Protein AF-A0A2D8MEY1-F1 (afdb_monomer)

Mean predicted aligned error: 9.47 Å

Secondary structure (DSSP, 8-state):
-HHHHHHHGGGTTT--SSSSEEEETTEEEEGGG----HHHHHHHHHHHHHHHHHHHHHHHHHSPP--------

Solvent-accessible surface area (backbone atoms only — not comparable to full-atom values): 4657 Å² total; per-residue (Å²): 112,65,70,58,53,64,60,51,53,80,46,62,95,70,60,27,88,88,55,64,58,30,74,68,78,95,44,79,41,48,44,86,67,63,80,80,40,73,67,52,52,50,50,51,50,52,50,54,52,47,52,50,53,50,49,54,52,48,53,59,68,69,46,73,76,84,71,84,88,78,86,86,133

Structure (mmCIF, N/CA/C/O backbone):
data_AF-A0A2D8MEY1-F1
#
_entry.id   AF-A0A2D8MEY1-F1
#
loop_
_atom_site.group_PDB
_atom_site.id
_atom_site.type_symbol
_atom_site.label_atom_id
_atom_site.label_alt_id
_atom_site.label_comp_id
_atom_site.label_asym_id
_atom_site.label_entity_id
_atom_site.label_seq_id
_atom_site.pdbx_PDB_ins_code
_atom_site.Cartn_x
_atom_site.Cartn_y
_atom_site.Cartn_z
_atom_site.occupancy
_atom_site.B_iso_or_equiv
_atom_site.auth_seq_id
_atom_site.auth_comp_id
_atom_site.auth_asym_id
_atom_site.auth_atom_id
_atom_site.pdbx_PDB_model_num
ATOM 1 N N . VAL A 1 1 ? -0.331 -3.381 22.080 1.00 61.91 1 VAL A N 1
ATOM 2 C CA . VAL A 1 1 ? -0.391 -4.152 20.809 1.00 61.91 1 VAL A CA 1
ATOM 3 C C . VAL A 1 1 ? -1.710 -3.871 20.102 1.00 61.91 1 VAL A C 1
ATOM 5 O O . VAL A 1 1 ? -1.705 -3.658 18.897 1.00 61.91 1 VAL A O 1
ATOM 8 N N . ASP A 1 2 ? -2.794 -3.738 20.862 1.00 70.62 2 ASP A N 1
ATOM 9 C CA . ASP A 1 2 ? -4.148 -3.490 20.351 1.00 70.62 2 ASP A CA 1
ATOM 10 C C . ASP A 1 2 ? -4.282 -2.207 19.512 1.00 70.62 2 ASP A C 1
ATOM 12 O O . ASP A 1 2 ? -4.794 -2.267 18.397 1.00 70.62 2 ASP A O 1
ATOM 16 N N . ASP A 1 3 ? -3.715 -1.078 19.953 1.00 73.06 3 ASP A N 1
ATOM 17 C CA . ASP A 1 3 ? -3.771 0.187 19.193 1.00 73.06 3 ASP A CA 1
ATOM 18 C C . ASP A 1 3 ? -3.120 0.093 17.804 1.00 73.06 3 ASP A C 1
ATOM 20 O O . ASP A 1 3 ? -3.566 0.718 16.839 1.00 73.06 3 ASP A O 1
ATOM 24 N N . PHE A 1 4 ? -2.063 -0.717 17.686 1.00 74.19 4 PHE A N 1
ATOM 25 C CA . PHE A 1 4 ? -1.383 -0.950 16.414 1.00 74.19 4 PHE A CA 1
ATOM 26 C C . PHE A 1 4 ? -2.263 -1.769 15.466 1.00 74.19 4 PHE A C 1
ATOM 28 O O . PHE A 1 4 ? -2.398 -1.422 14.293 1.00 74.19 4 PHE A O 1
ATOM 35 N N . GLN A 1 5 ? -2.913 -2.811 15.986 1.00 80.00 5 GLN A N 1
ATOM 36 C CA . GLN A 1 5 ? -3.844 -3.632 15.219 1.00 80.00 5 GLN A CA 1
ATOM 37 C C . GLN A 1 5 ? -5.028 -2.801 14.706 1.00 80.00 5 GLN A C 1
ATOM 39 O O . GLN A 1 5 ? -5.338 -2.869 13.518 1.00 80.00 5 GLN A O 1
ATOM 44 N N . VAL A 1 6 ? -5.615 -1.952 15.557 1.00 80.88 6 VAL A N 1
ATOM 45 C CA . VAL A 1 6 ? -6.704 -1.020 15.193 1.00 80.88 6 VAL A CA 1
ATOM 46 C C . VAL A 1 6 ? -6.259 -0.019 14.119 1.00 80.88 6 VAL A C 1
ATOM 48 O O . VAL A 1 6 ? -7.022 0.333 13.217 1.00 80.88 6 VAL A O 1
ATOM 51 N N . GLY A 1 7 ? -5.006 0.439 14.173 1.00 78.44 7 GLY A N 1
ATOM 52 C CA . GLY A 1 7 ? -4.419 1.291 13.136 1.00 78.44 7 GLY A CA 1
ATOM 53 C C . GLY A 1 7 ? -4.280 0.591 11.779 1.00 78.44 7 GLY A C 1
ATOM 54 O O . GLY A 1 7 ? -4.454 1.226 10.739 1.00 78.44 7 GLY A O 1
ATOM 55 N N . MET A 1 8 ? -4.012 -0.715 11.777 1.00 84.12 8 MET A N 1
ATOM 56 C CA . 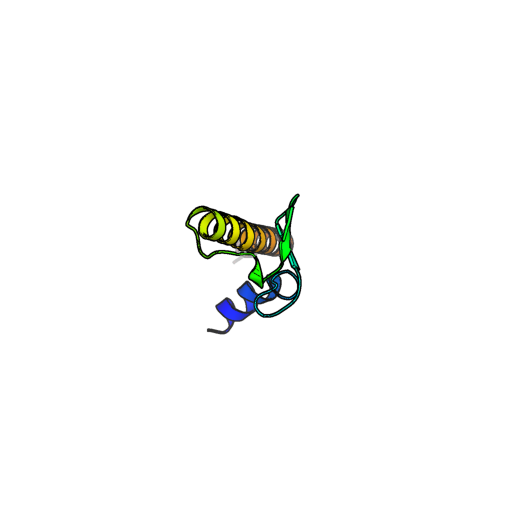MET A 1 8 ? -3.827 -1.508 10.558 1.00 84.12 8 MET A CA 1
ATOM 57 C C . MET A 1 8 ? -5.128 -2.002 9.926 1.00 84.12 8 MET A C 1
ATOM 59 O O . MET A 1 8 ? -5.104 -2.422 8.770 1.00 84.12 8 MET A O 1
ATOM 63 N N . GLU A 1 9 ? -6.268 -1.940 10.617 1.00 85.25 9 GLU A N 1
ATOM 64 C CA . GLU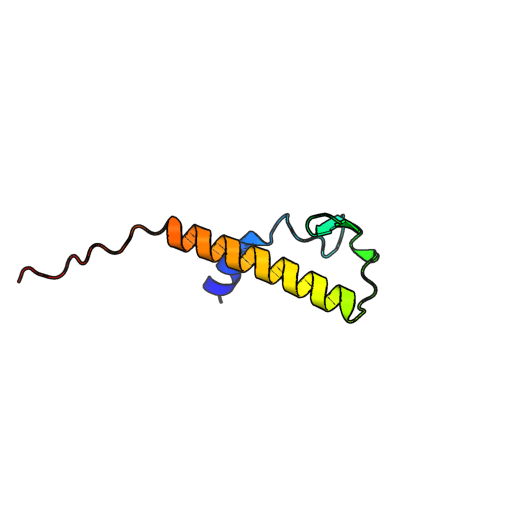 A 1 9 ? -7.537 -2.425 10.056 1.00 85.25 9 GLU A CA 1
ATOM 65 C C . GLU A 1 9 ? -7.951 -1.702 8.774 1.00 85.25 9 GLU A 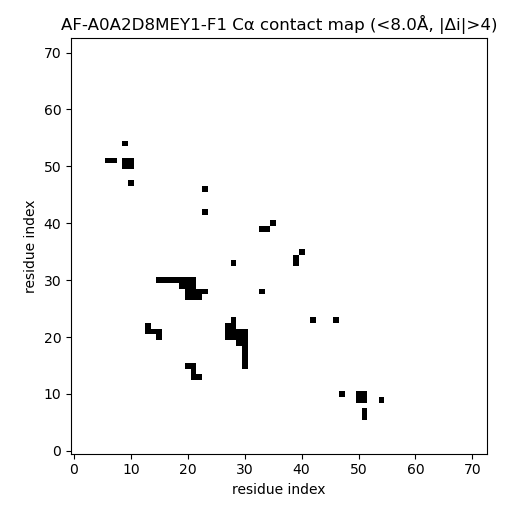C 1
ATOM 67 O O . GLU A 1 9 ? -8.569 -2.314 7.909 1.00 85.25 9 GLU A O 1
ATOM 72 N N . CYS A 1 10 ? -7.537 -0.446 8.588 1.00 84.56 10 CYS A N 1
ATOM 73 C CA . CYS A 1 10 ? -7.808 0.314 7.365 1.00 84.56 10 CYS A CA 1
ATOM 74 C C . CYS A 1 10 ? -7.119 -0.249 6.104 1.00 84.56 10 CYS A C 1
ATOM 76 O O . CYS A 1 10 ? -7.419 0.200 4.994 1.00 84.56 10 CYS A O 1
ATOM 78 N N . LEU A 1 11 ? -6.194 -1.203 6.273 1.00 85.00 11 LEU A N 1
ATOM 79 C CA . LEU A 1 11 ? -5.511 -1.927 5.200 1.00 85.00 11 LEU A CA 1
ATOM 80 C C . L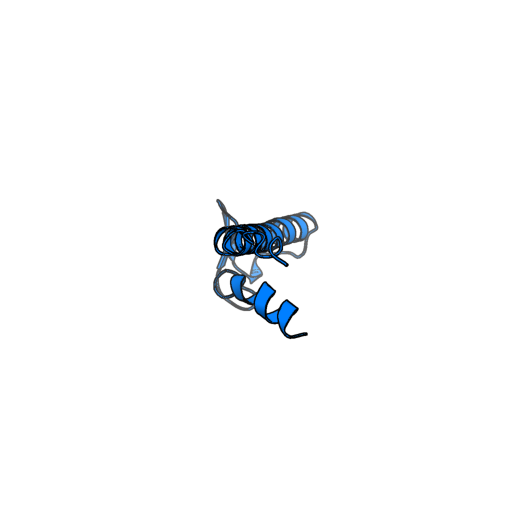EU A 1 11 ? -6.264 -3.193 4.763 1.00 85.00 11 LEU A C 1
ATOM 82 O O . LEU A 1 11 ? -5.940 -3.746 3.706 1.00 85.00 11 LEU A O 1
ATOM 86 N N . LYS A 1 12 ? -7.247 -3.663 5.548 1.00 82.38 12 LYS A N 1
ATOM 87 C CA . LYS A 1 12 ? -8.132 -4.762 5.133 1.00 82.38 12 LYS A CA 1
ATOM 88 C C . LYS A 1 12 ? -8.862 -4.345 3.852 1.00 82.38 12 LYS A C 1
ATOM 90 O O . LYS A 1 12 ? -9.173 -3.171 3.666 1.00 82.38 12 LYS A O 1
ATOM 95 N N . ASP A 1 13 ? -9.021 -5.294 2.936 1.00 82.12 13 ASP A N 1
ATOM 96 C CA . ASP A 1 13 ? -9.646 -5.128 1.611 1.00 82.12 13 ASP A CA 1
ATOM 97 C C . ASP A 1 13 ? -8.924 -4.194 0.620 1.00 82.12 13 ASP A C 1
ATOM 99 O O . ASP A 1 13 ? -9.300 -4.125 -0.545 1.00 82.12 13 ASP A O 1
ATOM 103 N N . LYS A 1 14 ? -7.846 -3.519 1.038 1.00 82.81 14 LYS A N 1
ATOM 104 C CA . LYS A 1 14 ? -6.996 -2.678 0.171 1.00 82.81 14 LYS A CA 1
ATOM 105 C C . LYS A 1 14 ? -5.651 -3.315 -0.154 1.00 82.81 14 LYS A C 1
ATOM 107 O O . LYS A 1 14 ? -4.825 -2.723 -0.839 1.00 82.81 14 LYS A O 1
ATOM 112 N N . THR A 1 15 ? -5.386 -4.494 0.400 1.00 84.94 15 THR A N 1
ATOM 113 C CA . THR A 1 15 ? -4.092 -5.161 0.286 1.00 84.94 15 THR A CA 1
ATOM 114 C C . THR A 1 15 ? -4.267 -6.602 -0.176 1.00 84.94 15 THR A C 1
ATOM 116 O O . THR A 1 15 ? -4.989 -7.387 0.432 1.00 84.94 15 THR A O 1
ATOM 119 N N . ALA A 1 16 ? -3.589 -6.955 -1.267 1.00 84.38 16 ALA A N 1
ATOM 120 C CA . ALA A 1 16 ? -3.650 -8.267 -1.905 1.00 84.38 16 ALA A CA 1
ATOM 121 C C . ALA A 1 16 ? -2.360 -9.056 -1.610 1.00 84.38 16 ALA A C 1
ATOM 123 O O . ALA A 1 16 ? -1.509 -9.243 -2.477 1.00 84.38 16 ALA A O 1
ATOM 124 N N . TRP A 1 17 ? -2.162 -9.470 -0.352 1.00 82.06 17 TRP A N 1
ATOM 125 C CA . TRP A 1 17 ? -0.913 -10.115 0.094 1.00 82.06 17 TRP A CA 1
ATOM 126 C C . TRP A 1 17 ? -0.717 -11.539 -0.432 1.00 82.06 17 TRP A C 1
ATOM 128 O O . TRP A 1 17 ? 0.411 -11.957 -0.673 1.00 82.06 17 TRP A O 1
ATOM 138 N N . THR A 1 18 ? -1.807 -12.292 -0.575 1.00 80.44 18 THR A N 1
ATOM 139 C CA . THR A 1 18 ? -1.775 -13.731 -0.892 1.00 80.44 18 THR A CA 1
ATOM 140 C C . THR A 1 18 ? -2.592 -14.095 -2.127 1.00 80.44 18 THR A C 1
ATOM 142 O O . THR A 1 18 ? -2.431 -15.179 -2.681 1.00 80.44 18 THR A O 1
ATOM 145 N N . SER A 1 19 ? -3.493 -13.213 -2.558 1.00 82.19 19 SER A N 1
ATOM 146 C CA . SER A 1 19 ? -4.339 -13.402 -3.732 1.00 82.19 19 SER A CA 1
ATOM 147 C C . SER A 1 19 ? -4.936 -12.067 -4.178 1.00 82.19 19 SER A C 1
ATOM 149 O O . SER A 1 19 ? -4.972 -11.118 -3.398 1.00 82.19 19 SER A O 1
ATOM 151 N N . GLY A 1 20 ? -5.402 -12.010 -5.427 1.00 86.69 20 GLY A N 1
ATOM 152 C CA . GLY A 1 20 ? -6.037 -10.824 -6.001 1.00 86.69 20 GLY A CA 1
ATOM 153 C C . GLY A 1 20 ? -5.070 -9.858 -6.681 1.00 86.69 20 GLY A C 1
ATOM 154 O O . GLY A 1 20 ? -3.932 -10.200 -7.019 1.00 86.69 20 GLY A O 1
ATOM 155 N N . ASP A 1 21 ? -5.554 -8.645 -6.896 1.00 87.50 21 ASP A N 1
ATOM 156 C CA . ASP A 1 21 ? -4.828 -7.592 -7.583 1.00 87.50 21 ASP A CA 1
ATOM 157 C C . ASP A 1 21 ? -4.764 -6.353 -6.673 1.00 87.50 21 ASP A C 1
ATOM 159 O O . ASP A 1 21 ? -5.683 -6.058 -5.913 1.00 87.50 21 ASP A O 1
ATOM 163 N N . TRP A 1 22 ? -3.629 -5.666 -6.700 1.00 86.94 22 TRP A N 1
ATOM 164 C CA . TRP A 1 22 ? -3.375 -4.404 -6.026 1.00 86.94 22 TRP A CA 1
ATOM 165 C C . TRP A 1 22 ? -3.842 -3.250 -6.901 1.00 86.94 22 TRP A C 1
ATOM 167 O O . TRP A 1 22 ? -3.371 -3.106 -8.028 1.00 86.94 22 TRP A O 1
ATOM 177 N N . GLU A 1 23 ? -4.686 -2.386 -6.351 1.00 86.06 23 GLU A N 1
ATOM 178 C CA . GLU A 1 23 ? -5.083 -1.121 -6.970 1.00 86.06 23 GLU A CA 1
ATOM 179 C C . GLU A 1 23 ? -4.191 0.009 -6.438 1.00 86.06 23 GLU A C 1
ATOM 181 O O . GLU A 1 23 ? -4.456 0.620 -5.400 1.00 86.06 23 GLU A O 1
ATOM 186 N N . LEU A 1 24 ? -3.083 0.269 -7.131 1.00 83.31 24 LEU A N 1
ATOM 187 C CA . LEU A 1 24 ? -2.044 1.230 -6.750 1.00 83.31 24 LEU A CA 1
ATOM 188 C C . LEU A 1 24 ? -2.321 2.603 -7.383 1.00 83.31 24 LEU A C 1
ATOM 190 O O . LEU A 1 24 ? -1.462 3.183 -8.047 1.00 83.31 24 LEU A O 1
ATOM 194 N N . GLY A 1 25 ? -3.533 3.123 -7.187 1.00 76.56 25 GLY A N 1
ATOM 195 C CA . GLY A 1 25 ? -3.994 4.346 -7.848 1.00 76.56 25 GLY A CA 1
ATOM 196 C C . GLY A 1 25 ? -4.339 4.078 -9.311 1.00 76.56 25 GLY A C 1
ATOM 197 O O . GLY A 1 25 ? -5.334 3.416 -9.582 1.00 76.56 25 GLY A O 1
ATOM 198 N N . ASP A 1 26 ? -3.512 4.565 -10.236 1.00 79.81 26 ASP A N 1
ATOM 199 C CA . ASP A 1 26 ? -3.752 4.431 -11.682 1.00 79.81 26 ASP A CA 1
ATOM 200 C C . ASP A 1 26 ? -3.291 3.079 -12.259 1.00 79.81 26 ASP A C 1
ATOM 202 O O . ASP A 1 26 ? -3.572 2.762 -13.414 1.00 79.81 26 ASP A O 1
ATOM 206 N N . GLU A 1 27 ? -2.576 2.266 -11.474 1.00 82.88 27 GLU A N 1
ATOM 207 C CA . GLU A 1 27 ? -2.095 0.950 -11.896 1.00 82.88 27 GLU A CA 1
ATOM 208 C C . GLU A 1 27 ? -2.786 -0.172 -11.117 1.00 82.88 27 GLU A C 1
ATOM 210 O O . GLU A 1 27 ? -2.782 -0.183 -9.886 1.00 82.88 27 GLU A O 1
ATOM 215 N N . VAL A 1 28 ? -3.298 -1.173 -11.838 1.00 85.81 28 VAL A N 1
ATOM 216 C CA . VAL A 1 28 ? -3.741 -2.445 -11.254 1.00 85.81 28 VAL A CA 1
ATOM 217 C C . VAL A 1 28 ? -2.654 -3.490 -11.480 1.00 85.81 28 VAL A C 1
ATOM 219 O O . VAL A 1 28 ? -2.258 -3.752 -12.618 1.00 85.81 28 VAL A O 1
ATOM 222 N N . ARG A 1 29 ? -2.145 -4.090 -10.402 1.00 85.06 29 ARG A N 1
ATOM 223 C CA . ARG A 1 29 ? -1.063 -5.082 -10.456 1.00 85.06 29 ARG A CA 1
ATOM 224 C C . ARG A 1 29 ? -1.415 -6.348 -9.708 1.00 85.06 29 ARG A C 1
ATOM 226 O O . ARG A 1 29 ? -1.774 -6.304 -8.543 1.00 85.06 29 ARG A O 1
ATOM 233 N N . ARG A 1 30 ? -1.204 -7.508 -10.319 1.00 85.75 30 ARG A N 1
ATOM 234 C CA . ARG A 1 30 ? -1.439 -8.792 -9.648 1.00 85.75 30 ARG A CA 1
ATOM 235 C C . ARG A 1 30 ? -0.498 -8.992 -8.464 1.00 85.75 30 ARG A C 1
ATOM 237 O O . ARG A 1 30 ? 0.676 -8.633 -8.566 1.00 85.75 30 ARG A O 1
ATOM 244 N N . TRP A 1 31 ? -0.963 -9.626 -7.387 1.00 83.25 31 TRP A N 1
ATOM 245 C CA . TRP A 1 31 ? -0.156 -9.866 -6.177 1.00 83.25 31 TRP A CA 1
ATOM 246 C C . TRP A 1 31 ? 1.218 -10.502 -6.467 1.00 83.25 31 TRP A C 1
ATOM 248 O O . TRP A 1 31 ? 2.226 -10.076 -5.915 1.00 83.25 31 TRP A O 1
ATOM 258 N N . ASN A 1 32 ? 1.275 -11.454 -7.406 1.00 83.88 32 ASN A N 1
ATOM 259 C CA . ASN A 1 32 ? 2.500 -12.165 -7.796 1.00 83.88 32 ASN A CA 1
ATOM 260 C C . ASN A 1 32 ? 3.335 -11.440 -8.873 1.00 83.88 32 ASN A C 1
ATOM 262 O O . ASN A 1 32 ? 4.345 -11.954 -9.344 1.00 83.88 32 ASN A O 1
ATOM 266 N N . SER A 1 33 ? 2.897 -10.267 -9.333 1.00 83.00 33 SER A N 1
ATOM 267 C CA . SER A 1 33 ? 3.645 -9.491 -10.331 1.00 83.00 33 SER A CA 1
ATOM 268 C C . SER A 1 33 ? 4.726 -8.603 -9.709 1.00 83.00 33 SER A C 1
ATOM 270 O O . SER A 1 33 ? 5.626 -8.170 -10.425 1.00 83.00 33 SER A O 1
ATOM 272 N N . LEU A 1 34 ? 4.676 -8.361 -8.391 1.00 80.62 34 LEU A N 1
AT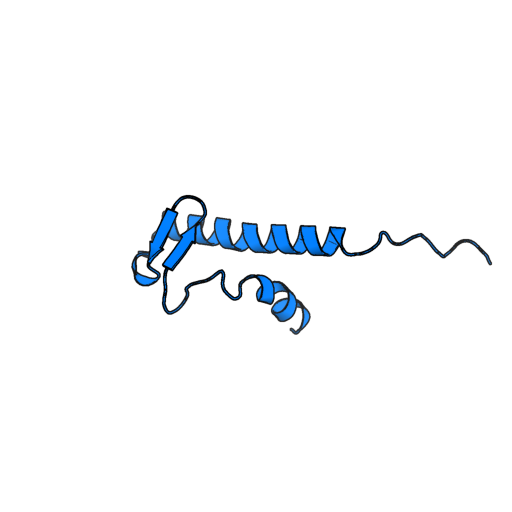OM 273 C CA . LEU A 1 34 ? 5.674 -7.579 -7.660 1.00 80.62 34 LEU A CA 1
ATOM 274 C C . LEU A 1 34 ? 6.985 -8.373 -7.583 1.00 80.62 34 LEU A C 1
ATOM 276 O O . LEU A 1 34 ? 7.061 -9.410 -6.931 1.00 80.62 34 LEU A O 1
ATOM 280 N N . GLN A 1 35 ? 8.030 -7.886 -8.252 1.00 81.69 35 GLN A N 1
ATOM 281 C CA . GLN A 1 35 ? 9.304 -8.604 -8.416 1.00 81.69 35 GLN A CA 1
ATOM 282 C C . GLN A 1 35 ? 10.281 -8.369 -7.249 1.00 81.69 35 GLN A C 1
ATOM 284 O O . GLN A 1 35 ? 11.465 -8.672 -7.360 1.00 81.69 35 GLN A O 1
ATOM 289 N N . ASN A 1 36 ? 9.821 -7.781 -6.137 1.00 78.50 36 ASN A N 1
ATOM 290 C CA . ASN A 1 36 ? 10.657 -7.349 -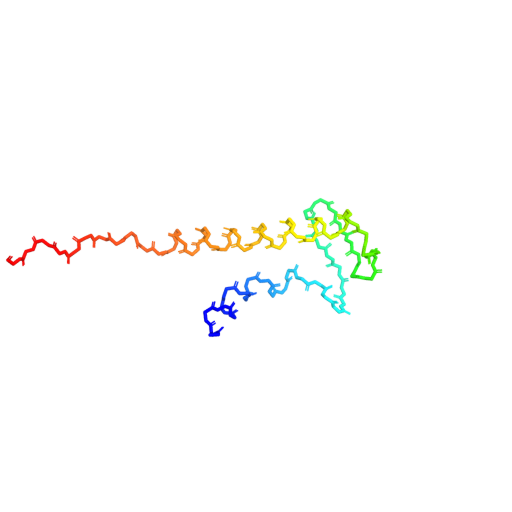5.007 1.00 78.50 36 ASN A CA 1
ATOM 291 C C . ASN A 1 36 ? 11.824 -6.421 -5.402 1.00 78.50 36 ASN A C 1
ATOM 293 O O . ASN A 1 36 ? 12.845 -6.355 -4.718 1.00 78.50 36 ASN A O 1
ATOM 297 N N . VAL A 1 37 ? 11.681 -5.666 -6.493 1.00 88.50 37 VAL A N 1
ATOM 298 C CA . VAL A 1 37 ? 12.667 -4.653 -6.889 1.00 88.50 37 VAL A CA 1
ATOM 299 C C . VAL A 1 37 ? 12.487 -3.373 -6.071 1.00 8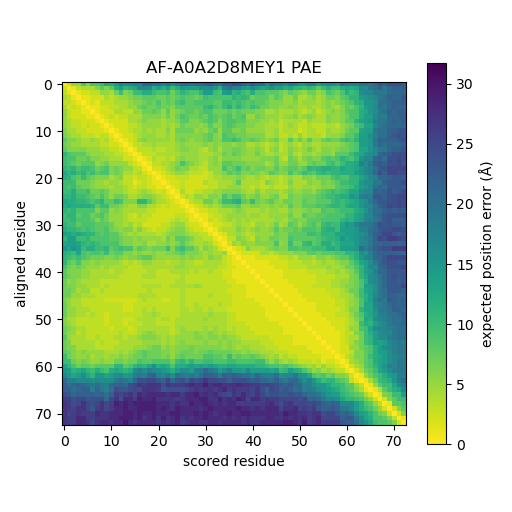8.50 37 VAL A C 1
ATOM 301 O O . VAL A 1 37 ? 11.386 -3.069 -5.613 1.00 88.50 37 VAL A O 1
ATOM 304 N N . ASN A 1 38 ? 13.543 -2.562 -5.941 1.00 86.75 38 ASN A N 1
ATOM 305 C CA . ASN A 1 38 ? 13.499 -1.300 -5.182 1.00 86.75 38 ASN A CA 1
ATOM 306 C C . ASN A 1 38 ? 12.321 -0.392 -5.576 1.00 86.75 38 ASN A C 1
ATOM 308 O O . ASN A 1 38 ? 11.723 0.257 -4.721 1.00 86.75 38 ASN A O 1
ATOM 312 N N . ARG A 1 39 ? 11.968 -0.373 -6.868 1.00 85.50 39 ARG A N 1
ATOM 313 C CA . ARG A 1 39 ? 10.825 0.388 -7.386 1.00 85.50 39 ARG A CA 1
ATOM 314 C C . ARG A 1 39 ? 9.495 -0.096 -6.804 1.00 85.50 39 ARG A C 1
ATOM 316 O O . ARG A 1 39 ? 8.707 0.728 -6.356 1.00 85.50 39 ARG A O 1
ATOM 323 N N . ASP A 1 40 ? 9.275 -1.406 -6.786 1.00 85.31 40 ASP A N 1
ATOM 324 C CA . ASP A 1 40 ? 8.047 -2.021 -6.277 1.00 85.31 40 ASP A CA 1
ATOM 325 C C . ASP A 1 40 ? 7.950 -1.860 -4.755 1.00 85.31 40 ASP A C 1
ATOM 327 O O . ASP A 1 40 ? 6.888 -1.533 -4.231 1.00 85.31 40 ASP A O 1
ATOM 331 N N . VAL A 1 41 ? 9.075 -1.989 -4.043 1.00 86.75 41 VAL A N 1
ATOM 332 C CA . VAL A 1 41 ? 9.141 -1.737 -2.594 1.00 86.75 41 VA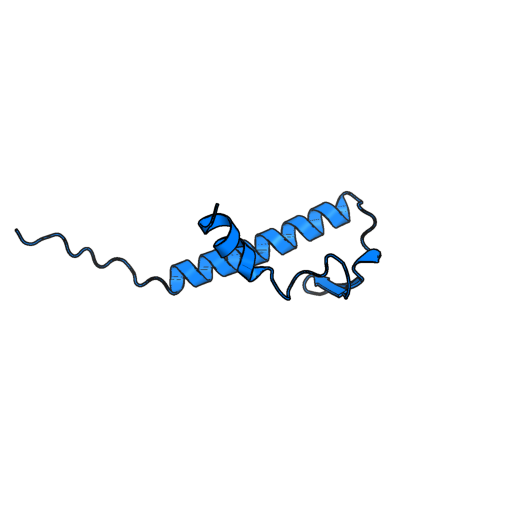L A CA 1
ATOM 333 C C . VAL A 1 41 ? 8.798 -0.281 -2.277 1.00 86.75 41 VAL A C 1
ATOM 335 O O . VAL A 1 41 ? 8.013 -0.014 -1.364 1.00 86.75 41 VAL A O 1
ATOM 338 N N . ALA A 1 42 ? 9.352 0.672 -3.032 1.00 89.56 42 ALA A N 1
ATOM 339 C CA . ALA A 1 42 ? 9.025 2.084 -2.873 1.00 89.56 42 ALA A CA 1
ATOM 340 C C . ALA A 1 42 ? 7.539 2.344 -3.157 1.00 89.56 42 ALA A C 1
ATOM 342 O O . ALA A 1 42 ? 6.874 2.997 -2.353 1.00 89.56 42 ALA A O 1
ATOM 343 N N . LEU A 1 43 ? 7.004 1.788 -4.247 1.00 87.12 43 LEU A N 1
ATOM 344 C CA . LEU A 1 43 ? 5.596 1.910 -4.625 1.00 87.12 43 LEU A CA 1
ATOM 345 C C . LEU A 1 43 ? 4.669 1.386 -3.520 1.00 87.12 43 LEU A C 1
ATOM 347 O O . LEU A 1 43 ? 3.786 2.112 -3.063 1.00 87.12 43 LEU A O 1
ATOM 351 N N . LEU A 1 44 ? 4.927 0.174 -3.021 1.00 87.06 44 LEU A N 1
ATOM 352 C CA . LEU A 1 44 ? 4.153 -0.443 -1.946 1.00 87.06 44 LEU A CA 1
ATOM 353 C C . LEU A 1 44 ? 4.229 0.382 -0.656 1.00 87.06 44 LEU A C 1
ATOM 355 O O . LEU A 1 44 ? 3.209 0.653 -0.023 1.00 87.06 44 LEU A O 1
ATOM 359 N N . LYS A 1 45 ? 5.426 0.852 -0.286 1.00 89.62 45 LYS A N 1
ATOM 360 C CA . LYS A 1 45 ? 5.617 1.736 0.871 1.00 89.62 45 LYS A CA 1
ATOM 361 C C . LYS A 1 45 ? 4.789 3.012 0.734 1.00 89.62 45 LYS A C 1
ATOM 363 O O . LYS A 1 45 ? 4.108 3.395 1.684 1.00 89.62 45 LYS A O 1
ATOM 368 N N . HIS A 1 46 ? 4.854 3.683 -0.414 1.00 90.31 46 HIS A N 1
ATOM 369 C CA . HIS A 1 46 ? 4.113 4.921 -0.645 1.00 90.31 46 HIS A CA 1
ATOM 370 C C . HIS A 1 46 ? 2.602 4.697 -0.583 1.00 90.31 46 HIS A C 1
ATOM 372 O O . HIS A 1 46 ? 1.906 5.484 0.060 1.00 90.31 46 HIS A O 1
ATOM 378 N N . TYR A 1 47 ? 2.116 3.601 -1.164 1.00 89.50 47 TYR A N 1
ATOM 379 C CA . TYR A 1 47 ? 0.710 3.216 -1.128 1.00 89.50 47 TYR A CA 1
ATOM 380 C C . TYR A 1 47 ? 0.204 2.968 0.302 1.00 89.50 47 TYR A C 1
ATOM 382 O O . TYR A 1 47 ? -0.730 3.632 0.756 1.00 89.50 47 TYR A O 1
ATOM 390 N N . LEU A 1 48 ? 0.870 2.086 1.055 1.00 88.88 48 LEU A N 1
ATOM 391 C CA . LEU A 1 48 ? 0.466 1.723 2.419 1.00 88.88 48 LEU A CA 1
ATOM 392 C C . LEU A 1 48 ? 0.516 2.924 3.369 1.00 88.88 48 LEU A C 1
ATOM 394 O O . LEU A 1 48 ? -0.422 3.169 4.129 1.00 88.88 48 LEU A O 1
ATOM 398 N N . VAL A 1 49 ? 1.587 3.721 3.297 1.00 90.31 49 VAL A N 1
ATOM 399 C CA . VAL A 1 49 ? 1.710 4.950 4.094 1.00 90.31 49 VAL A CA 1
ATOM 400 C C . VAL A 1 49 ? 0.636 5.966 3.698 1.00 90.31 49 VAL A C 1
ATOM 402 O O . VAL A 1 49 ? 0.130 6.682 4.562 1.00 90.31 49 VA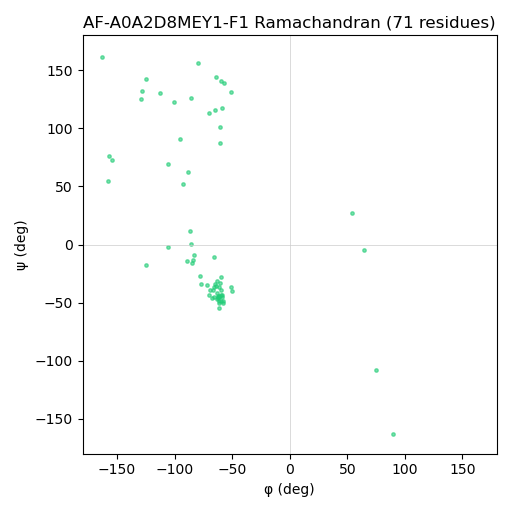L A O 1
ATOM 405 N N . GLY A 1 50 ? 0.268 6.031 2.416 1.00 89.94 50 GLY A N 1
ATOM 406 C CA . GLY A 1 50 ? -0.824 6.865 1.921 1.00 89.94 50 GLY A CA 1
ATOM 407 C C . GLY A 1 50 ? -2.165 6.510 2.563 1.00 89.94 50 GLY A C 1
ATOM 408 O O . GLY A 1 50 ? -2.837 7.401 3.088 1.00 89.94 50 GLY A O 1
ATOM 409 N N . ILE A 1 51 ? -2.512 5.219 2.599 1.00 88.69 51 ILE A N 1
ATOM 410 C CA . ILE A 1 51 ? -3.743 4.728 3.238 1.00 88.69 51 ILE A CA 1
ATOM 411 C C . ILE A 1 51 ? -3.746 5.055 4.730 1.00 88.69 51 ILE A C 1
ATOM 413 O O . ILE A 1 51 ? -4.698 5.664 5.216 1.00 88.69 51 ILE A O 1
ATOM 417 N N . LEU A 1 52 ? -2.663 4.731 5.442 1.00 88.75 52 LEU A N 1
ATOM 418 C CA . LEU A 1 52 ? -2.555 4.986 6.882 1.00 88.75 52 LEU A CA 1
ATOM 419 C C . LEU A 1 52 ? -2.688 6.478 7.205 1.00 88.75 52 LEU A C 1
ATOM 421 O O . LEU A 1 52 ? -3.412 6.866 8.117 1.00 88.75 52 LEU A O 1
ATOM 425 N N . LYS A 1 53 ? -2.033 7.355 6.435 1.00 89.06 53 LYS A N 1
ATOM 426 C CA . LYS A 1 53 ? -2.153 8.810 6.623 1.00 89.06 53 LYS A CA 1
ATOM 427 C C . LYS A 1 53 ? -3.558 9.324 6.320 1.00 89.06 53 LYS A C 1
ATOM 429 O O . LYS A 1 53 ? -4.005 10.270 6.972 1.00 89.06 53 LYS A O 1
ATOM 434 N N . ALA A 1 54 ? -4.234 8.759 5.322 1.00 87.81 54 ALA A N 1
ATOM 435 C CA . ALA A 1 54 ? -5.613 9.114 5.009 1.00 87.81 54 ALA A CA 1
ATOM 436 C C . ALA A 1 54 ? -6.563 8.709 6.145 1.00 87.81 54 ALA A C 1
ATOM 438 O O . ALA A 1 54 ? -7.358 9.543 6.577 1.00 87.81 54 ALA A O 1
ATOM 439 N N . ASP A 1 55 ? -6.406 7.498 6.680 1.00 87.69 55 ASP A N 1
ATOM 440 C CA . ASP A 1 55 ? -7.169 6.991 7.825 1.00 87.69 55 ASP A CA 1
ATOM 441 C C . ASP A 1 55 ? -6.937 7.835 9.085 1.00 87.69 55 ASP A C 1
ATOM 443 O O . ASP A 1 55 ? -7.886 8.337 9.684 1.00 87.69 55 ASP A O 1
ATOM 447 N N . LEU A 1 56 ? -5.678 8.119 9.433 1.00 86.56 56 LEU A N 1
ATOM 448 C CA . LEU A 1 56 ? -5.341 8.978 10.574 1.00 86.56 56 LEU A CA 1
ATOM 449 C C . LEU A 1 56 ? -5.929 10.386 10.437 1.00 86.56 56 LEU A C 1
ATOM 451 O O . LEU A 1 56 ? -6.398 10.969 11.416 1.00 86.56 56 LEU A O 1
ATOM 455 N N . ARG A 1 57 ? -5.929 10.951 9.224 1.00 86.31 57 ARG A N 1
ATOM 456 C CA . ARG A 1 57 ? -6.558 12.251 8.954 1.00 86.31 57 ARG A CA 1
ATOM 457 C C . ARG A 1 57 ? -8.077 12.180 9.108 1.00 86.31 57 ARG A C 1
ATOM 459 O O . ARG A 1 57 ? -8.668 13.130 9.616 1.00 86.31 57 ARG A O 1
ATOM 466 N N . GLN A 1 58 ? -8.703 11.088 8.677 1.00 84.88 58 GLN A N 1
ATOM 467 C CA . GLN A 1 58 ? -10.141 10.875 8.821 1.00 84.88 58 GLN A CA 1
ATOM 468 C C . GLN A 1 58 ? -10.532 10.706 10.292 1.00 84.88 58 GLN A C 1
ATOM 470 O O . GLN A 1 58 ? -11.433 11.400 10.751 1.00 84.88 58 GLN A O 1
ATOM 475 N N . LYS A 1 59 ? -9.794 9.894 11.054 1.00 82.06 59 LYS A N 1
ATOM 476 C CA . LYS A 1 59 ? -9.968 9.737 12.506 1.00 82.06 59 LYS A CA 1
ATOM 477 C C . LYS A 1 59 ? -9.797 11.063 13.250 1.00 82.06 59 LYS A C 1
ATOM 479 O O . LYS A 1 59 ? -10.637 11.409 14.070 1.00 82.06 59 LYS A O 1
ATOM 484 N N . ARG A 1 60 ? -8.782 11.866 12.901 1.00 79.81 60 ARG A N 1
ATOM 485 C CA . ARG A 1 60 ? -8.593 13.221 13.461 1.00 79.81 60 ARG A CA 1
ATOM 486 C C . ARG A 1 60 ? -9.718 14.200 13.122 1.00 79.81 60 ARG A C 1
ATOM 488 O O . ARG A 1 60 ? -9.950 15.110 13.900 1.00 79.81 60 ARG A O 1
ATOM 495 N N . ARG A 1 61 ? -10.365 14.063 11.960 1.00 74.19 61 ARG A N 1
ATOM 496 C CA . ARG A 1 61 ? -11.535 14.877 11.581 1.00 74.19 61 ARG A CA 1
ATOM 497 C C . ARG A 1 61 ? -12.814 14.423 12.281 1.00 74.19 61 ARG A C 1
ATOM 499 O O . ARG A 1 61 ? -13.674 15.254 12.535 1.00 74.19 61 ARG A O 1
ATOM 506 N N . ALA A 1 62 ? -12.947 13.121 12.517 1.00 69.94 62 ALA A N 1
ATOM 507 C CA . ALA A 1 62 ? -14.094 12.527 13.193 1.00 69.94 62 ALA A CA 1
ATOM 508 C C . ALA A 1 62 ? -14.040 12.722 14.714 1.00 69.94 62 ALA A C 1
ATOM 510 O O . ALA A 1 62 ? -15.087 12.760 15.352 1.00 69.94 62 ALA A O 1
ATOM 511 N N . ALA A 1 63 ? -12.842 12.866 15.289 1.00 62.31 63 ALA A N 1
ATOM 512 C CA . ALA A 1 63 ? -12.684 13.290 16.668 1.00 62.31 63 ALA A CA 1
ATOM 513 C C . ALA A 1 63 ? -13.201 14.736 16.800 1.00 62.31 63 ALA A C 1
ATOM 515 O O . ALA A 1 63 ? -12.633 15.631 16.161 1.00 62.31 63 ALA A O 1
ATOM 516 N N . PRO A 1 64 ? -14.269 14.989 17.580 1.00 55.41 64 PRO A N 1
ATOM 517 C CA . PRO A 1 64 ? -14.670 16.353 17.879 1.00 55.41 64 PRO A CA 1
ATOM 518 C C . PRO A 1 64 ? -13.477 17.064 18.522 1.00 55.41 64 PRO A C 1
ATOM 520 O O . PRO A 1 64 ? -12.734 16.466 19.304 1.00 55.41 64 PRO A O 1
ATOM 523 N N . ALA A 1 65 ? -13.252 18.322 18.133 1.00 59.47 65 ALA A N 1
ATOM 524 C CA . ALA A 1 65 ? -12.231 19.144 18.764 1.00 59.47 65 ALA A CA 1
ATOM 525 C C . ALA A 1 65 ? -12.453 19.082 20.282 1.00 59.47 65 ALA A C 1
ATOM 527 O O . ALA A 1 65 ? -13.604 19.247 20.695 1.00 59.47 65 ALA A O 1
ATOM 528 N N . PRO A 1 66 ? -11.417 18.826 21.102 1.00 58.06 66 PRO A N 1
ATOM 529 C CA . PRO A 1 66 ? -11.564 18.979 22.535 1.00 58.06 66 PRO A CA 1
ATOM 530 C C . PRO A 1 66 ? -11.925 20.447 22.770 1.00 58.06 66 PRO A C 1
ATOM 532 O O . PRO A 1 66 ? -11.086 21.339 22.640 1.00 58.06 66 PRO A O 1
ATOM 535 N N . LEU A 1 67 ? -13.212 20.705 23.007 1.00 55.59 67 LEU A N 1
ATOM 536 C CA . LEU A 1 67 ? -13.645 21.911 23.684 1.00 55.59 67 LEU A CA 1
ATOM 537 C C . LEU A 1 67 ? -12.945 21.833 25.032 1.00 55.59 67 LEU A C 1
ATOM 539 O O . LEU A 1 67 ? -13.112 20.854 25.751 1.00 55.59 67 LEU A O 1
ATOM 543 N N . PHE A 1 68 ? -12.069 22.794 25.303 1.00 61.03 68 PHE A N 1
ATOM 544 C CA . PHE A 1 68 ? -11.424 22.936 26.597 1.00 61.03 68 PHE A CA 1
ATOM 545 C C . PHE A 1 68 ? -12.522 23.156 27.650 1.00 61.03 68 PHE A C 1
ATOM 547 O O . PHE A 1 68 ? -12.912 24.289 27.917 1.00 61.03 68 PHE A O 1
ATOM 554 N N . GLU A 1 69 ? -13.069 22.076 28.196 1.00 60.00 69 GLU A N 1
ATOM 555 C CA . GLU A 1 69 ? -13.966 22.081 29.348 1.00 60.00 69 GLU A CA 1
ATOM 556 C C . GLU A 1 69 ? -13.116 21.994 30.613 1.00 60.00 69 GLU A C 1
ATOM 558 O O . GLU A 1 69 ? -13.183 21.017 31.332 1.00 60.00 69 GLU A O 1
ATOM 563 N N . ASP A 1 70 ? -12.271 22.997 30.848 1.00 59.53 70 ASP A N 1
ATOM 564 C CA . ASP A 1 70 ? -11.530 23.155 32.104 1.00 59.53 70 ASP A CA 1
ATOM 565 C C . ASP A 1 70 ? -11.196 24.644 32.290 1.00 59.53 70 ASP A C 1
ATOM 567 O O . ASP A 1 70 ? -10.071 25.094 32.072 1.00 59.53 70 ASP A O 1
ATOM 571 N N . ALA A 1 71 ? -12.209 25.449 32.619 1.00 50.56 71 ALA A N 1
ATOM 572 C CA . ALA A 1 71 ? -12.023 26.810 33.129 1.00 50.56 71 ALA A CA 1
ATOM 573 C C . ALA A 1 71 ? -13.257 27.274 33.923 1.00 50.56 71 ALA A C 1
ATOM 575 O O . ALA A 1 71 ? -13.860 28.299 33.605 1.00 50.56 71 ALA A O 1
ATOM 576 N N . ALA A 1 72 ? -13.664 26.500 34.930 1.00 48.75 72 ALA A N 1
ATOM 577 C CA . ALA A 1 72 ? -14.579 26.967 35.968 1.00 48.75 72 ALA A CA 1
ATOM 578 C C . ALA A 1 72 ? -14.429 26.125 37.244 1.00 48.75 72 ALA A C 1
ATOM 580 O O . ALA A 1 72 ? -15.283 25.293 37.531 1.00 48.75 72 ALA A O 1
ATOM 581 N N . GLU A 1 73 ? -13.358 26.365 38.003 1.00 41.62 73 GLU A N 1
ATOM 582 C CA . GLU A 1 73 ? -13.391 26.273 39.470 1.00 41.62 73 GLU A CA 1
ATOM 583 C C . GLU A 1 73 ? -12.417 27.278 40.094 1.00 41.62 73 GLU A C 1
ATOM 585 O O . GLU A 1 73 ? -11.272 27.386 39.592 1.00 41.62 73 GLU A O 1
#

Foldseek 3Di:
DVVVVVLCPLCPPQDQCPFDWHCLPVDIGTNVRQPPDPVSVVSVVVSSVVSSVVVVVVVVVVPDDPPPPPDDD

Radius of gyration: 17.69 Å; Cα contacts (8 Å, |Δi|>4): 36; chains: 1; bounding box: 28×41×51 Å

pLDDT: mean 79.31, std 11.39, range [41.62, 90.31]

Sequence (73 aa):
VDDFQVGMECLKDKTAWTSGDWELGDEVRRWNSLQNVNRDVALLKHYLVGILKADLRQKRRAAPAPLFEDAAE